Protein AF-A0A2U1MZ77-F1 (afdb_monomer)

Structure (mmCIF, N/CA/C/O backbone):
data_AF-A0A2U1MZ77-F1
#
_entry.id   AF-A0A2U1MZ77-F1
#
loop_
_atom_site.group_PDB
_atom_site.id
_atom_site.type_symbol
_atom_site.label_atom_id
_atom_site.label_alt_id
_atom_site.label_comp_id
_atom_site.label_asym_id
_atom_site.label_entity_id
_atom_site.label_seq_id
_atom_site.pdbx_PDB_ins_code
_atom_site.Cartn_x
_atom_site.Cartn_y
_atom_site.Cartn_z
_atom_site.occupancy
_atom_site.B_iso_or_equiv
_atom_site.auth_seq_id
_atom_site.auth_comp_id
_atom_site.auth_asym_id
_atom_site.auth_atom_id
_atom_site.pdbx_PDB_model_num
ATOM 1 N N . MET A 1 1 ? 51.476 1.409 47.842 1.00 40.84 1 MET A N 1
ATOM 2 C CA . MET A 1 1 ? 50.880 2.339 46.860 1.00 40.84 1 MET A CA 1
ATOM 3 C C . MET A 1 1 ? 51.034 1.718 45.483 1.00 40.84 1 MET A C 1
ATOM 5 O O . MET A 1 1 ? 52.116 1.775 44.919 1.00 40.84 1 MET A O 1
ATOM 9 N N . SER A 1 2 ? 49.999 1.036 44.999 1.00 43.97 2 SER A N 1
ATOM 10 C CA . SER A 1 2 ? 49.983 0.442 43.656 1.00 43.97 2 SER A CA 1
ATOM 11 C C . SER A 1 2 ? 49.419 1.470 42.667 1.00 43.97 2 SER A C 1
ATOM 13 O O . SER A 1 2 ? 48.482 2.179 43.040 1.00 43.97 2 SER A O 1
ATOM 15 N N . PRO A 1 3 ? 49.966 1.601 41.448 1.00 50.56 3 PRO A N 1
ATOM 16 C CA . PRO A 1 3 ? 49.461 2.559 40.469 1.00 50.56 3 PRO A CA 1
ATOM 17 C C . PRO A 1 3 ? 48.090 2.114 39.925 1.00 50.56 3 PRO A C 1
ATOM 19 O O . PRO A 1 3 ? 47.814 0.912 39.875 1.00 50.56 3 PRO A O 1
ATOM 22 N N . PRO A 1 4 ? 47.219 3.052 39.510 1.00 46.22 4 PRO A N 1
ATOM 23 C CA . PRO A 1 4 ? 45.948 2.710 38.888 1.00 46.22 4 PRO A CA 1
ATOM 24 C C . PRO A 1 4 ? 46.194 2.114 37.497 1.00 46.22 4 PRO A C 1
ATOM 26 O O . PRO A 1 4 ? 46.932 2.672 36.686 1.00 46.22 4 PRO A O 1
ATOM 29 N N . LEU A 1 5 ? 45.568 0.966 37.236 1.00 52.41 5 LEU A N 1
ATOM 30 C CA . LEU A 1 5 ? 45.588 0.272 35.954 1.00 52.41 5 LEU A CA 1
ATOM 31 C C . LEU A 1 5 ? 44.773 1.097 34.939 1.00 52.41 5 LEU A C 1
ATOM 33 O O . LEU A 1 5 ? 43.549 0.994 34.869 1.00 52.41 5 LEU A O 1
ATOM 37 N N . SER A 1 6 ? 45.439 1.968 34.185 1.00 58.41 6 SER A N 1
ATOM 38 C CA . SER A 1 6 ? 44.851 2.706 33.068 1.00 58.41 6 SER A CA 1
ATOM 39 C C . SER A 1 6 ? 44.549 1.734 31.926 1.00 58.41 6 SER A C 1
ATOM 41 O O . SER A 1 6 ? 45.417 1.366 31.136 1.00 58.41 6 SER A O 1
ATOM 43 N N . LEU A 1 7 ? 43.293 1.290 31.865 1.00 57.50 7 LEU A N 1
ATOM 44 C CA . LEU A 1 7 ? 42.771 0.489 30.765 1.00 57.50 7 LEU A CA 1
ATOM 45 C C . LEU A 1 7 ? 42.837 1.327 29.468 1.00 57.50 7 LEU A C 1
ATOM 47 O O . LEU A 1 7 ? 42.350 2.460 29.462 1.00 57.50 7 LEU A O 1
ATOM 51 N N . PRO A 1 8 ? 43.433 0.824 28.373 1.00 57.03 8 PRO A N 1
ATOM 52 C CA . PRO A 1 8 ? 43.597 1.601 27.151 1.00 57.03 8 PRO A CA 1
ATOM 53 C C . PRO A 1 8 ? 42.230 1.927 26.540 1.00 57.03 8 PRO A C 1
ATOM 55 O O . PRO A 1 8 ? 41.402 1.037 26.343 1.00 57.03 8 PRO A O 1
ATOM 58 N N . SER A 1 9 ? 42.018 3.198 26.191 1.00 56.44 9 SER A N 1
ATOM 59 C CA . SER A 1 9 ? 40.780 3.771 25.632 1.00 56.44 9 SER A CA 1
ATOM 60 C C . SER A 1 9 ? 40.212 3.013 24.419 1.00 56.44 9 SER A C 1
ATOM 62 O O . SER A 1 9 ? 39.033 3.143 24.101 1.00 56.44 9 SER A O 1
ATOM 64 N N . ALA A 1 10 ? 41.030 2.178 23.772 1.00 54.72 10 ALA A N 1
ATOM 65 C CA . ALA A 1 10 ? 40.622 1.270 22.707 1.00 54.72 10 ALA A CA 1
ATOM 66 C C . ALA A 1 10 ? 39.635 0.179 23.172 1.00 54.72 10 ALA A C 1
ATOM 68 O O . ALA A 1 10 ? 38.740 -0.176 22.417 1.00 54.72 10 ALA A O 1
ATOM 69 N N . GLN A 1 11 ? 39.733 -0.315 24.413 1.00 53.56 11 GLN A N 1
ATOM 70 C CA . GLN A 1 11 ? 38.847 -1.367 24.946 1.00 53.56 11 GLN A CA 1
ATOM 71 C C . GLN A 1 11 ? 37.406 -0.863 25.169 1.00 53.56 11 GLN A C 1
ATOM 73 O O . GLN A 1 11 ? 36.442 -1.603 24.977 1.00 53.56 11 GLN A O 1
ATOM 78 N N . ILE A 1 12 ? 37.248 0.417 25.526 1.00 55.97 12 ILE A N 1
ATOM 79 C CA . ILE A 1 12 ? 35.939 1.051 25.763 1.00 55.97 12 ILE A CA 1
ATOM 80 C C . ILE A 1 12 ? 35.198 1.265 24.434 1.00 55.97 12 ILE A C 1
ATOM 82 O O . ILE A 1 12 ? 33.987 1.054 24.357 1.00 55.97 12 ILE A O 1
ATOM 86 N N . ALA A 1 13 ? 35.924 1.611 23.365 1.00 54.91 13 ALA A N 1
ATOM 87 C CA . ALA A 1 13 ? 35.351 1.742 22.028 1.00 54.91 13 ALA A CA 1
ATOM 88 C C . ALA A 1 13 ? 34.798 0.400 21.516 1.00 54.91 13 ALA A C 1
ATOM 90 O O . ALA A 1 13 ? 33.681 0.354 21.008 1.00 54.91 13 ALA A O 1
ATOM 91 N N . THR A 1 14 ? 35.519 -0.706 21.720 1.00 56.97 14 THR A N 1
ATOM 92 C CA . THR A 1 14 ? 35.099 -2.047 21.272 1.00 56.97 14 THR A CA 1
ATOM 93 C C . THR A 1 14 ? 33.836 -2.548 21.985 1.00 56.97 14 THR A C 1
ATOM 95 O O . THR A 1 14 ? 33.002 -3.213 21.373 1.00 56.97 14 THR A O 1
ATOM 98 N N . LEU A 1 15 ? 33.635 -2.176 23.255 1.00 54.09 15 LEU A N 1
ATOM 99 C CA . LEU A 1 15 ? 32.422 -2.517 24.012 1.00 54.09 15 LEU A CA 1
ATOM 100 C C . LEU A 1 15 ? 31.193 -1.692 23.583 1.00 54.09 15 LEU A C 1
ATOM 102 O O . LEU A 1 15 ? 30.069 -2.191 23.655 1.00 54.09 15 LEU A O 1
ATOM 106 N N . SER A 1 16 ? 31.388 -0.476 23.058 1.00 57.38 16 SER A N 1
ATOM 107 C CA . SER A 1 16 ? 30.304 0.342 22.488 1.00 57.38 16 SER A CA 1
ATOM 108 C C . SER A 1 16 ? 29.712 -0.278 21.211 1.00 57.38 16 SER A C 1
ATOM 110 O O . SER A 1 16 ? 28.491 -0.284 21.041 1.00 57.38 16 SER A O 1
ATOM 112 N N . TRP A 1 17 ? 30.543 -0.903 20.367 1.00 54.75 17 TRP A N 1
ATOM 113 C CA . TRP A 1 17 ? 30.083 -1.644 19.181 1.00 54.75 17 TRP A CA 1
ATOM 114 C C . TRP A 1 17 ? 29.309 -2.925 19.530 1.00 54.75 17 TRP A C 1
ATOM 116 O O . TRP A 1 17 ? 28.379 -3.294 18.813 1.00 54.75 17 TRP A O 1
ATOM 126 N N . LEU A 1 18 ? 29.640 -3.581 20.647 1.00 54.81 18 LEU A N 1
ATOM 127 C CA . LEU A 1 18 ? 28.973 -4.813 21.083 1.00 54.81 18 LEU A CA 1
ATOM 128 C C . LEU A 1 18 ? 27.620 -4.559 21.763 1.00 54.81 18 LEU A C 1
ATOM 130 O O . LEU A 1 18 ? 26.685 -5.326 21.549 1.00 54.81 18 LEU A O 1
ATOM 134 N N . LEU A 1 19 ? 27.481 -3.473 22.530 1.00 57.75 19 LEU A N 1
ATOM 135 C CA . LEU A 1 19 ? 26.214 -3.129 23.190 1.00 57.75 19 LEU A CA 1
ATOM 136 C C . LEU A 1 19 ? 25.249 -2.343 22.281 1.00 57.75 19 LEU A C 1
ATOM 138 O O . LEU A 1 19 ? 24.041 -2.379 22.503 1.00 57.75 19 LEU A O 1
ATOM 142 N N . GLY A 1 20 ? 25.750 -1.677 21.232 1.00 55.00 20 GLY A N 1
ATOM 143 C CA . GLY A 1 20 ? 24.932 -0.927 20.267 1.00 55.00 20 GLY A CA 1
ATOM 144 C C . GLY A 1 20 ? 24.558 -1.675 18.977 1.00 55.00 20 GLY A C 1
ATOM 145 O O . GLY A 1 20 ? 23.696 -1.203 18.238 1.00 55.00 20 GLY A O 1
ATOM 146 N N . GLY A 1 21 ? 25.182 -2.821 18.674 1.00 54.91 21 GLY A N 1
ATOM 147 C CA . GLY A 1 21 ? 25.150 -3.427 17.331 1.00 54.91 21 GLY A CA 1
ATOM 148 C C . GLY A 1 21 ? 23.953 -4.327 16.989 1.00 54.91 21 GLY A C 1
ATOM 149 O O . GLY A 1 21 ? 23.643 -4.502 15.813 1.00 54.91 21 GLY A O 1
ATOM 150 N N . PHE A 1 22 ? 23.237 -4.881 17.972 1.00 53.44 22 PHE A N 1
ATOM 151 C CA . PHE A 1 22 ? 22.186 -5.879 17.692 1.00 53.44 22 PHE A CA 1
ATOM 152 C C . PHE A 1 22 ? 20.772 -5.303 17.519 1.00 53.44 22 PHE A C 1
ATOM 154 O O . PHE A 1 22 ? 19.905 -5.960 16.946 1.00 53.44 22 PHE A O 1
ATOM 161 N N . GLY A 1 23 ? 20.534 -4.056 17.940 1.00 49.94 23 GLY A N 1
ATOM 162 C CA . GLY A 1 23 ? 19.242 -3.382 17.749 1.00 49.94 23 GLY A CA 1
ATOM 163 C C . GLY A 1 23 ? 18.995 -2.896 16.314 1.00 49.94 23 GLY A C 1
ATOM 164 O O . GLY A 1 23 ? 17.848 -2.751 15.897 1.00 49.94 23 GLY A O 1
ATOM 165 N N . TRP A 1 24 ? 20.060 -2.679 15.534 1.00 50.31 24 TRP A N 1
ATOM 166 C CA . TRP A 1 24 ? 19.970 -2.134 14.173 1.00 50.31 24 TRP A CA 1
ATOM 167 C C . TRP A 1 24 ? 19.796 -3.200 13.092 1.00 50.31 24 TRP A C 1
ATOM 169 O O . TRP A 1 24 ? 19.142 -2.930 12.086 1.00 50.31 24 TRP A O 1
ATOM 179 N N . LEU A 1 25 ? 20.288 -4.424 13.314 1.00 47.44 25 LEU A N 1
ATOM 180 C CA . LEU A 1 25 ? 20.072 -5.548 12.395 1.00 47.44 25 LEU A CA 1
ATOM 181 C C . LEU A 1 25 ? 18.582 -5.892 12.258 1.00 47.44 25 LEU A C 1
ATOM 183 O O . LEU A 1 25 ? 18.115 -6.126 11.149 1.00 47.44 25 LEU A O 1
ATOM 187 N N . GLY A 1 26 ? 17.803 -5.813 13.342 1.00 47.03 26 GLY A N 1
ATOM 188 C CA . GLY A 1 26 ? 16.348 -6.005 13.275 1.00 47.03 26 GLY A CA 1
ATOM 189 C C . GLY A 1 26 ? 15.623 -4.938 12.442 1.00 47.03 26 GLY A C 1
ATOM 190 O O . GLY A 1 26 ? 14.628 -5.237 11.783 1.00 47.03 26 GLY A O 1
ATOM 191 N N . SER A 1 27 ? 16.141 -3.706 12.419 1.00 49.75 27 SER A N 1
ATOM 192 C CA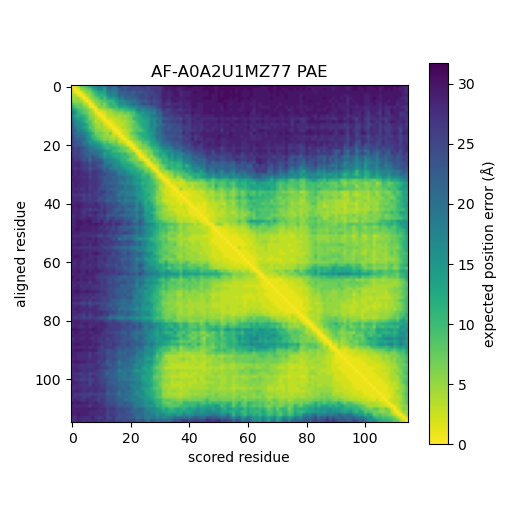 . SER A 1 27 ? 15.585 -2.614 11.609 1.00 49.75 27 SER A CA 1
ATOM 193 C C . SER A 1 27 ? 15.993 -2.732 10.133 1.00 49.75 27 SER A C 1
ATOM 195 O O . SER A 1 27 ? 15.169 -2.529 9.241 1.00 49.75 27 SER A O 1
ATOM 197 N N . PHE A 1 28 ? 17.238 -3.146 9.862 1.00 47.03 28 PHE A N 1
ATOM 198 C CA . PHE A 1 28 ? 17.751 -3.335 8.500 1.00 47.03 28 PHE A CA 1
ATOM 199 C C . PHE A 1 28 ? 17.141 -4.557 7.796 1.00 47.03 28 PHE A C 1
ATOM 201 O O . PHE A 1 28 ? 16.742 -4.449 6.640 1.00 47.03 28 PHE A O 1
ATOM 208 N N . VAL A 1 29 ? 16.983 -5.687 8.498 1.00 49.41 29 VAL A N 1
ATOM 209 C CA . VAL A 1 29 ? 16.350 -6.902 7.944 1.00 49.41 29 VAL A CA 1
ATOM 210 C C . VAL A 1 29 ? 14.877 -6.653 7.597 1.00 49.41 29 VAL A C 1
ATOM 212 O O . VAL A 1 29 ? 14.386 -7.135 6.580 1.00 49.41 29 VAL A O 1
ATOM 215 N N . CYS A 1 30 ? 14.169 -5.847 8.395 1.00 52.00 30 CYS A N 1
ATOM 216 C CA . CYS A 1 30 ? 12.779 -5.494 8.107 1.00 52.00 30 CYS A CA 1
ATOM 217 C C . CYS A 1 30 ? 12.666 -4.603 6.858 1.00 52.00 30 CYS A C 1
ATOM 219 O O . CYS A 1 30 ? 11.792 -4.809 6.019 1.00 52.00 30 CYS A O 1
ATOM 221 N N . MET A 1 31 ? 13.579 -3.640 6.701 1.00 50.72 31 MET A N 1
ATOM 222 C CA . MET A 1 31 ? 13.588 -2.743 5.546 1.00 50.72 31 MET A CA 1
ATOM 223 C C . MET A 1 31 ? 13.988 -3.466 4.246 1.00 50.72 31 MET A C 1
ATOM 225 O O . MET A 1 31 ? 13.453 -3.140 3.184 1.00 50.72 31 MET A O 1
ATOM 229 N N . ASP A 1 32 ? 14.854 -4.481 4.333 1.00 61.62 32 ASP A N 1
ATOM 230 C CA . ASP A 1 32 ? 15.204 -5.350 3.203 1.00 61.62 32 ASP A CA 1
ATOM 231 C C . ASP A 1 32 ? 14.028 -6.250 2.782 1.00 61.62 32 ASP A C 1
ATOM 233 O O . ASP A 1 32 ? 13.720 -6.342 1.595 1.00 61.62 32 ASP A O 1
ATOM 237 N N . LEU A 1 33 ? 13.272 -6.797 3.746 1.00 67.75 33 LEU A N 1
ATOM 238 C CA . LEU A 1 33 ? 12.073 -7.596 3.464 1.00 67.75 33 LEU A CA 1
ATOM 239 C C . LEU A 1 33 ? 11.000 -6.783 2.727 1.00 67.75 33 LEU A C 1
ATOM 241 O O . LEU A 1 33 ? 10.428 -7.258 1.749 1.00 67.75 33 LEU A O 1
ATOM 245 N N . VAL A 1 34 ? 10.744 -5.544 3.165 1.00 71.38 34 VAL A N 1
ATOM 246 C CA . VAL A 1 34 ? 9.810 -4.639 2.472 1.00 71.38 34 VAL A CA 1
ATOM 247 C C . VAL A 1 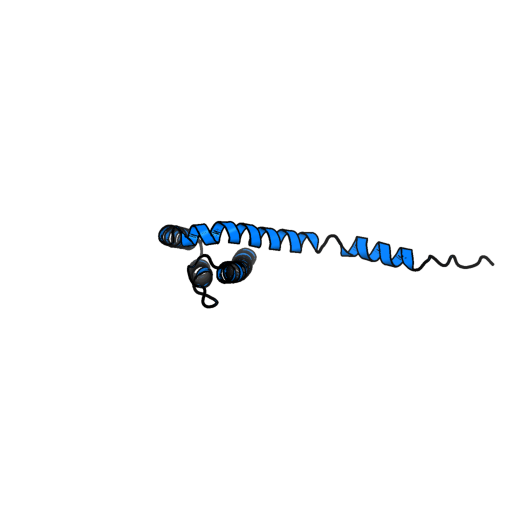34 ? 10.327 -4.298 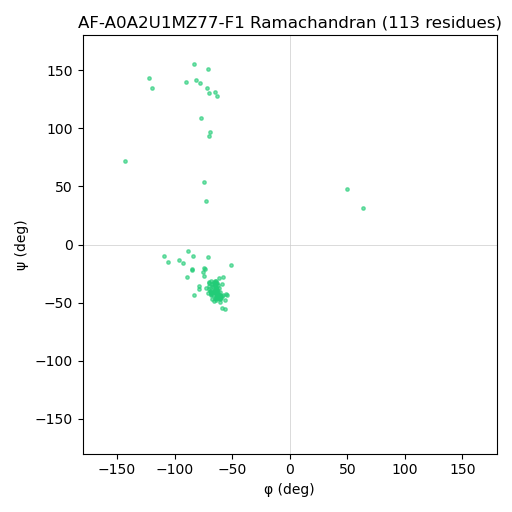1.074 1.00 71.38 34 VAL A C 1
ATOM 249 O O . VAL A 1 34 ? 9.544 -4.234 0.129 1.00 71.38 34 VAL A O 1
ATOM 252 N N . GLY A 1 35 ? 11.643 -4.122 0.926 1.00 72.69 35 GLY A N 1
ATOM 253 C CA . GLY A 1 35 ? 12.295 -3.907 -0.362 1.00 72.69 35 GLY A CA 1
ATOM 254 C C . GLY A 1 35 ? 12.099 -5.072 -1.332 1.00 72.69 35 GLY A C 1
ATOM 255 O O . GLY A 1 35 ? 11.681 -4.837 -2.463 1.00 72.69 35 GLY A O 1
ATOM 256 N N . GLY A 1 36 ? 12.358 -6.304 -0.887 1.00 74.44 36 GLY A N 1
ATOM 257 C CA . GLY A 1 36 ? 12.187 -7.520 -1.685 1.00 74.44 36 GLY A CA 1
ATOM 258 C C . GLY A 1 36 ? 10.722 -7.837 -1.989 1.00 74.44 36 GLY A C 1
ATOM 259 O O . GLY A 1 36 ? 10.381 -8.139 -3.130 1.00 74.44 36 GLY A O 1
ATOM 260 N N . ALA A 1 37 ? 9.829 -7.686 -1.006 1.00 79.69 37 ALA A N 1
ATOM 261 C CA . ALA A 1 37 ? 8.394 -7.881 -1.205 1.00 79.69 37 ALA A CA 1
ATOM 262 C C . ALA A 1 37 ? 7.822 -6.867 -2.202 1.00 79.69 37 ALA A C 1
ATOM 264 O O . ALA A 1 37 ? 7.049 -7.241 -3.076 1.00 79.69 37 ALA A O 1
ATOM 265 N N . ALA A 1 38 ? 8.230 -5.599 -2.116 1.00 79.81 38 ALA A N 1
ATOM 266 C CA . ALA A 1 38 ? 7.829 -4.580 -3.078 1.00 79.81 38 ALA A CA 1
ATOM 267 C C . ALA A 1 38 ? 8.348 -4.867 -4.491 1.00 79.81 38 ALA A C 1
ATOM 269 O O . ALA A 1 38 ? 7.621 -4.633 -5.449 1.00 79.81 38 ALA A O 1
ATOM 270 N N . ASP A 1 39 ? 9.581 -5.364 -4.624 1.00 76.00 39 ASP A N 1
ATOM 271 C CA . ASP A 1 39 ? 10.178 -5.703 -5.923 1.00 76.00 39 ASP A CA 1
ATOM 272 C C . ASP A 1 39 ? 9.449 -6.854 -6.623 1.00 76.00 39 ASP A C 1
ATOM 274 O O . ASP A 1 39 ? 9.359 -6.867 -7.843 1.00 76.00 39 ASP A O 1
ATOM 278 N N . ALA A 1 40 ? 8.881 -7.788 -5.853 1.00 81.12 40 ALA A N 1
ATOM 279 C CA . ALA A 1 40 ? 8.049 -8.867 -6.378 1.00 81.12 40 ALA A CA 1
ATOM 280 C C . ALA A 1 40 ? 6.591 -8.427 -6.609 1.00 81.12 40 ALA A C 1
ATOM 282 O O . ALA A 1 40 ? 5.997 -8.745 -7.637 1.00 81.12 40 ALA A O 1
ATOM 283 N N . LEU A 1 41 ? 6.006 -7.681 -5.666 1.00 79.50 41 LEU A N 1
ATOM 284 C CA . LEU A 1 41 ? 4.606 -7.249 -5.721 1.00 79.50 41 LEU A CA 1
ATOM 285 C C . LEU A 1 41 ? 4.360 -6.196 -6.799 1.00 79.50 41 LEU A C 1
ATOM 287 O O . LEU A 1 41 ? 3.326 -6.241 -7.455 1.00 79.50 41 LEU A O 1
ATOM 291 N N . PHE A 1 42 ? 5.284 -5.257 -6.998 1.00 79.12 42 PHE A N 1
ATOM 292 C CA . PHE A 1 42 ? 5.112 -4.185 -7.973 1.00 79.12 42 PHE A CA 1
ATOM 293 C C . PHE A 1 42 ? 4.896 -4.703 -9.403 1.00 79.12 42 PHE A C 1
ATOM 295 O O . PHE A 1 42 ? 3.858 -4.383 -9.980 1.00 79.12 42 PHE A O 1
ATOM 302 N N . PRO A 1 43 ? 5.778 -5.545 -9.978 1.00 79.19 43 PRO A N 1
ATOM 303 C CA . PRO A 1 43 ? 5.555 -6.097 -11.310 1.00 79.19 43 PRO A CA 1
ATOM 304 C C . PRO A 1 43 ? 4.307 -6.984 -11.379 1.00 79.19 43 PRO A C 1
ATOM 306 O O . PRO A 1 43 ? 3.624 -6.953 -12.394 1.00 79.19 43 PRO A O 1
ATOM 309 N N . LEU A 1 44 ? 3.946 -7.707 -10.310 1.00 80.69 44 LEU A N 1
ATOM 310 C CA . LEU A 1 44 ? 2.692 -8.474 -10.269 1.00 80.69 44 LEU A CA 1
ATOM 311 C C . LEU A 1 44 ? 1.458 -7.564 -10.376 1.00 80.69 44 LEU A C 1
ATOM 313 O O . LEU A 1 44 ? 0.544 -7.860 -11.139 1.00 80.69 44 LEU A O 1
ATOM 317 N N . ILE A 1 45 ? 1.452 -6.432 -9.667 1.00 81.31 45 ILE A N 1
ATOM 318 C CA . ILE A 1 45 ? 0.370 -5.435 -9.723 1.00 81.31 45 ILE A CA 1
ATOM 319 C C . ILE A 1 45 ? 0.315 -4.748 -11.096 1.00 81.31 45 ILE A C 1
ATOM 321 O O . ILE A 1 45 ? -0.772 -4.406 -11.560 1.00 81.31 45 ILE A O 1
ATOM 325 N N . LEU A 1 46 ? 1.468 -4.541 -11.745 1.00 78.19 46 LEU A N 1
ATOM 326 C CA . LEU A 1 46 ? 1.543 -3.998 -13.105 1.00 78.19 46 LEU A CA 1
ATOM 327 C C . LEU A 1 46 ? 1.002 -4.976 -14.150 1.00 78.19 46 LEU A C 1
ATOM 329 O O . LEU A 1 46 ? 0.285 -4.565 -15.058 1.00 78.19 46 LEU A O 1
ATOM 333 N N . CYS A 1 47 ? 1.360 -6.254 -14.031 1.00 80.12 47 CYS A N 1
ATOM 334 C CA . CYS A 1 47 ? 0.897 -7.299 -14.937 1.00 80.12 47 CYS A CA 1
ATOM 335 C C . CYS A 1 47 ? -0.605 -7.553 -14.796 1.00 80.12 47 CYS A C 1
ATOM 337 O O . CYS A 1 47 ? -1.260 -7.833 -15.796 1.00 80.12 47 CYS A O 1
ATOM 339 N N . ASP A 1 48 ? -1.141 -7.448 -13.577 1.00 80.44 48 ASP A N 1
ATOM 340 C CA . ASP A 1 48 ? -2.500 -7.888 -13.277 1.00 80.44 48 ASP A CA 1
ATOM 341 C C . ASP A 1 48 ? -3.193 -6.952 -12.271 1.00 80.44 48 ASP A C 1
ATOM 343 O O . ASP A 1 48 ? -3.409 -7.253 -11.092 1.00 80.44 48 ASP A O 1
ATOM 347 N N . HIS A 1 49 ? -3.541 -5.756 -12.753 1.00 79.50 49 HIS A N 1
ATOM 348 C CA . HIS A 1 49 ? -4.170 -4.730 -11.920 1.00 79.50 49 HIS A CA 1
ATOM 349 C C . HIS A 1 49 ? -5.574 -5.134 -11.433 1.00 79.50 49 HIS A C 1
ATOM 351 O O . HIS A 1 49 ? -5.964 -4.798 -10.313 1.00 79.50 49 HIS A O 1
ATOM 357 N N . ASP A 1 50 ? -6.324 -5.889 -12.244 1.00 81.56 50 ASP A N 1
ATOM 358 C CA . ASP A 1 50 ? -7.660 -6.386 -11.882 1.00 81.56 50 ASP A CA 1
ATOM 359 C C . ASP A 1 50 ? -7.572 -7.383 -10.716 1.00 81.56 50 ASP A C 1
ATOM 361 O O . ASP A 1 50 ? -8.351 -7.322 -9.761 1.00 81.56 50 ASP A O 1
ATOM 365 N N . LEU A 1 51 ? -6.555 -8.252 -10.736 1.00 82.44 51 LEU A N 1
ATOM 366 C CA . LEU A 1 51 ? -6.277 -9.193 -9.656 1.00 82.44 51 LEU A CA 1
ATOM 367 C C . LEU A 1 51 ? -5.889 -8.471 -8.358 1.00 82.44 51 LEU A C 1
ATOM 369 O O . LEU A 1 51 ? -6.375 -8.847 -7.289 1.00 82.44 51 LEU A O 1
ATOM 373 N N . TYR A 1 52 ? -5.090 -7.401 -8.441 1.00 83.94 52 TYR A N 1
ATOM 374 C CA . TYR A 1 52 ? -4.795 -6.548 -7.284 1.00 83.94 52 TYR A CA 1
ATOM 375 C C . TYR A 1 52 ? -6.064 -5.913 -6.693 1.00 83.94 52 TYR A C 1
ATOM 377 O O . TYR A 1 52 ? -6.263 -5.973 -5.480 1.00 83.94 52 TYR A O 1
ATOM 385 N N . GLN A 1 53 ? -6.949 -5.359 -7.530 1.00 83.75 53 GLN A N 1
ATOM 386 C CA . GLN A 1 53 ? -8.220 -4.774 -7.081 1.00 83.75 53 GLN A CA 1
ATOM 387 C C . GLN A 1 53 ? -9.114 -5.804 -6.379 1.00 83.75 53 GLN A C 1
ATOM 389 O O . GLN A 1 53 ? -9.642 -5.535 -5.299 1.00 83.75 53 GLN A O 1
ATOM 394 N N . ARG A 1 54 ? -9.242 -7.013 -6.942 1.00 86.25 54 ARG A N 1
ATOM 395 C CA . ARG A 1 54 ? -10.020 -8.104 -6.327 1.00 86.25 54 ARG A CA 1
ATOM 396 C C . ARG A 1 54 ? -9.444 -8.536 -4.983 1.00 86.25 54 ARG A C 1
ATOM 398 O O . ARG A 1 54 ? -10.197 -8.654 -4.020 1.00 86.25 54 ARG A O 1
ATOM 405 N N . LEU A 1 55 ? -8.125 -8.725 -4.905 1.00 84.75 55 LEU A N 1
ATOM 406 C CA . LEU A 1 55 ? -7.436 -9.049 -3.651 1.00 84.75 55 LEU A CA 1
ATOM 407 C C . LEU A 1 55 ? -7.623 -7.950 -2.607 1.00 84.75 55 LEU A C 1
ATOM 409 O O . LEU A 1 55 ? -7.897 -8.254 -1.448 1.00 84.75 55 LEU A O 1
ATOM 413 N N . GLY A 1 56 ? -7.501 -6.686 -3.016 1.00 85.50 56 GLY A N 1
ATOM 414 C CA . GLY A 1 56 ? -7.727 -5.539 -2.147 1.00 85.50 56 GLY A CA 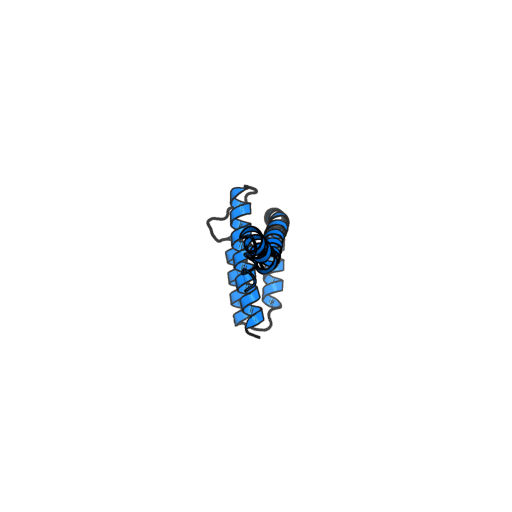1
ATOM 415 C C . GLY A 1 56 ? -9.145 -5.521 -1.578 1.00 85.50 56 GLY A C 1
ATOM 416 O O . GLY A 1 56 ? -9.314 -5.381 -0.367 1.00 85.50 56 GLY A O 1
ATOM 417 N N . ASN A 1 57 ? -10.150 -5.748 -2.426 1.00 86.38 57 ASN A N 1
ATOM 418 C CA . ASN A 1 57 ? -11.547 -5.825 -2.002 1.00 86.38 57 ASN A CA 1
ATOM 419 C C . ASN A 1 57 ? -11.800 -6.996 -1.043 1.00 86.38 57 ASN A C 1
ATOM 421 O O . ASN A 1 57 ? -12.384 -6.783 0.016 1.00 86.38 57 ASN A O 1
ATOM 425 N N . GLU A 1 58 ? -11.285 -8.194 -1.332 1.00 87.94 58 GLU A N 1
ATOM 426 C CA . GLU A 1 58 ? -11.365 -9.339 -0.409 1.00 87.94 58 GLU A CA 1
ATOM 427 C C . GLU A 1 58 ? -10.719 -9.031 0.955 1.00 87.94 58 GLU A C 1
ATOM 429 O O . GLU A 1 58 ? -11.274 -9.347 2.010 1.00 87.94 58 GLU A O 1
ATOM 434 N N . LEU A 1 59 ? -9.545 -8.388 0.956 1.00 83.31 59 LEU A N 1
ATOM 435 C CA . LEU A 1 59 ? -8.836 -7.987 2.176 1.00 83.31 59 LEU A CA 1
ATOM 436 C C . LEU A 1 59 ? -9.632 -6.980 3.005 1.00 83.31 59 LEU A C 1
ATOM 438 O O . LEU A 1 59 ? -9.630 -7.073 4.236 1.00 83.31 59 LEU A O 1
ATOM 442 N N . VAL A 1 60 ? -10.304 -6.034 2.345 1.00 86.31 60 VAL A N 1
ATOM 443 C CA . VAL A 1 60 ? -11.200 -5.067 2.986 1.00 86.31 60 VAL A CA 1
ATOM 444 C C . VAL A 1 60 ? -12.428 -5.781 3.541 1.00 86.31 60 VAL A C 1
ATOM 446 O O . VAL A 1 60 ? -12.773 -5.579 4.702 1.00 86.31 60 VAL A O 1
ATOM 449 N N . GLU A 1 61 ? -13.073 -6.659 2.777 1.00 87.69 61 GLU A N 1
ATOM 450 C CA . GLU A 1 61 ? -14.278 -7.362 3.224 1.00 87.69 61 GLU A CA 1
ATOM 451 C C . GLU A 1 61 ? -14.038 -8.258 4.440 1.00 87.69 61 GLU A C 1
ATOM 453 O O . GLU A 1 61 ? -14.901 -8.310 5.324 1.00 87.69 61 GLU A O 1
ATOM 458 N N . ARG A 1 62 ? -12.848 -8.866 4.528 1.00 83.12 62 ARG A N 1
ATOM 459 C CA . ARG A 1 62 ? -12.407 -9.692 5.662 1.00 83.12 62 ARG A CA 1
ATOM 460 C C . ARG A 1 62 ? -12.113 -8.913 6.945 1.00 83.12 62 ARG A C 1
ATOM 462 O O . ARG A 1 62 ? -11.947 -9.544 7.988 1.00 83.12 62 ARG A O 1
ATOM 469 N N . GLN A 1 63 ? -12.045 -7.577 6.921 1.00 82.06 63 GLN A N 1
ATOM 470 C CA . GLN A 1 63 ? -11.826 -6.823 8.159 1.00 82.06 63 GLN A CA 1
ATOM 471 C C . GLN A 1 63 ? -13.086 -6.844 9.045 1.00 82.06 63 GLN A C 1
ATOM 473 O O . GLN A 1 63 ? -14.184 -6.568 8.557 1.00 82.06 63 GLN A O 1
ATOM 478 N N . PRO A 1 64 ? -12.952 -7.090 10.360 1.00 77.81 64 PRO A N 1
ATOM 479 C CA . PRO A 1 64 ? -14.095 -7.253 11.263 1.00 77.81 64 PRO A CA 1
ATOM 480 C C . PRO A 1 64 ? -14.808 -5.935 11.618 1.00 77.81 64 PRO A C 1
ATOM 482 O O . PRO A 1 64 ? -15.957 -5.955 12.046 1.00 77.81 64 PRO A O 1
ATOM 485 N N . ASN A 1 65 ? -14.148 -4.784 11.454 1.00 81.81 65 ASN A N 1
ATOM 486 C CA . ASN A 1 65 ? -14.656 -3.472 11.865 1.00 81.81 65 ASN A CA 1
ATOM 487 C C . ASN A 1 65 ? -14.785 -2.534 10.655 1.00 81.81 65 ASN A C 1
ATOM 489 O O . ASN A 1 65 ? -13.847 -2.422 9.865 1.00 81.81 65 ASN A O 1
ATOM 493 N N . SER A 1 66 ? -15.906 -1.815 10.531 1.00 83.12 66 SER A N 1
ATOM 494 C CA . SER A 1 66 ? -16.146 -0.848 9.447 1.00 83.12 66 SER A CA 1
ATOM 495 C C . SER A 1 66 ? -15.097 0.268 9.396 1.00 83.12 66 SER A C 1
ATOM 497 O O . SER A 1 66 ? -14.698 0.685 8.311 1.00 83.12 66 SER A O 1
ATOM 499 N N . VAL A 1 67 ? -14.566 0.696 10.546 1.00 83.12 67 VAL A N 1
ATOM 500 C CA . VAL A 1 67 ? -13.482 1.691 10.609 1.00 83.12 67 VAL A CA 1
ATOM 501 C C . VAL A 1 67 ? -12.192 1.130 10.004 1.00 83.12 67 VAL A C 1
ATOM 503 O O . VAL A 1 67 ? -11.498 1.824 9.261 1.00 83.12 67 VAL A O 1
ATOM 506 N N . LEU A 1 68 ? -11.887 -0.141 10.284 1.00 81.06 68 LEU A N 1
ATOM 507 C CA . LEU A 1 68 ? -10.730 -0.831 9.712 1.00 81.06 68 LEU A CA 1
ATOM 508 C C . LEU A 1 68 ? -10.920 -1.104 8.218 1.00 81.06 68 LEU A C 1
ATOM 510 O O . LEU A 1 68 ? -9.957 -0.962 7.472 1.00 81.06 68 LEU A O 1
ATOM 514 N N . LYS A 1 69 ? -12.148 -1.408 7.767 1.00 86.50 69 LYS A N 1
ATOM 515 C CA . LYS A 1 69 ? -12.483 -1.533 6.337 1.00 86.50 69 LYS A CA 1
ATOM 516 C C . LYS A 1 69 ? -12.130 -0.265 5.574 1.00 86.50 69 LYS A C 1
ATOM 518 O O . LYS A 1 69 ? -11.346 -0.324 4.631 1.00 86.50 69 LYS A O 1
ATOM 523 N N . THR A 1 70 ? -12.649 0.881 6.018 1.00 85.44 70 THR A N 1
ATOM 524 C CA . THR A 1 70 ? -12.395 2.169 5.359 1.00 85.44 70 THR A CA 1
ATOM 525 C C . THR A 1 70 ? -10.910 2.502 5.362 1.00 85.44 70 THR A C 1
ATOM 527 O O . THR A 1 70 ? -10.364 2.874 4.328 1.00 85.44 70 THR A O 1
ATOM 530 N N . ARG A 1 71 ? -10.222 2.307 6.495 1.00 83.62 71 ARG A N 1
ATOM 531 C CA . ARG A 1 71 ? -8.779 2.563 6.576 1.00 83.62 71 ARG A CA 1
ATOM 532 C C . ARG A 1 71 ? -7.959 1.638 5.678 1.00 83.62 71 ARG A C 1
ATOM 534 O O . ARG A 1 71 ? -7.043 2.122 5.023 1.00 83.62 71 ARG A O 1
ATOM 541 N N . MET A 1 72 ? -8.291 0.348 5.615 1.00 83.81 72 MET A N 1
ATOM 542 C CA . MET A 1 72 ? -7.624 -0.615 4.735 1.00 83.81 72 MET A CA 1
ATOM 543 C C . MET A 1 72 ? -7.838 -0.252 3.262 1.00 83.81 72 MET A C 1
ATOM 545 O O . MET A 1 72 ? -6.876 -0.219 2.499 1.00 83.81 72 MET A O 1
ATOM 549 N N . ALA A 1 73 ? -9.069 0.100 2.879 1.00 86.38 73 ALA A N 1
ATOM 550 C CA . ALA A 1 73 ? -9.389 0.535 1.523 1.00 86.38 73 ALA A CA 1
ATOM 551 C C . ALA A 1 73 ? -8.613 1.805 1.140 1.00 86.38 73 ALA A C 1
ATOM 553 O O . ALA A 1 73 ? -7.992 1.856 0.080 1.00 86.38 73 ALA A O 1
ATOM 554 N N . SER A 1 74 ? -8.572 2.806 2.028 1.00 86.69 74 SER A N 1
ATOM 555 C CA . SER A 1 74 ? -7.779 4.020 1.806 1.00 86.69 74 SER A CA 1
ATOM 556 C C . SER A 1 74 ? -6.282 3.724 1.708 1.00 86.69 74 SER A C 1
ATOM 558 O O . SER A 1 74 ? -5.612 4.287 0.848 1.00 86.69 74 SER A O 1
ATOM 560 N N . ALA A 1 75 ? -5.749 2.829 2.543 1.00 84.94 75 ALA A N 1
ATOM 561 C CA . ALA A 1 75 ? -4.332 2.479 2.530 1.00 84.94 75 ALA A CA 1
ATOM 562 C C . ALA A 1 75 ? -3.935 1.720 1.247 1.00 84.94 75 ALA A C 1
ATOM 564 O O . ALA A 1 75 ? -2.907 2.034 0.648 1.00 84.94 75 ALA A O 1
ATOM 565 N N . LEU A 1 76 ? -4.768 0.778 0.786 1.00 84.50 76 LEU A N 1
ATOM 566 C CA . LEU A 1 76 ? -4.584 0.058 -0.482 1.00 84.50 76 LEU A CA 1
ATOM 567 C C . LEU A 1 76 ? -4.692 0.984 -1.696 1.00 84.50 76 LEU A C 1
ATOM 569 O O . LEU A 1 76 ? -3.904 0.865 -2.632 1.00 84.50 76 LEU A O 1
ATOM 573 N N . HIS A 1 77 ? -5.638 1.924 -1.676 1.00 85.25 77 HIS A N 1
ATOM 574 C CA . HIS A 1 77 ? -5.767 2.918 -2.735 1.00 85.25 77 HIS A CA 1
ATOM 575 C C . HIS A 1 77 ? -4.523 3.815 -2.788 1.00 85.25 77 HIS A C 1
ATOM 577 O O . HIS A 1 77 ? -3.917 3.981 -3.849 1.00 85.25 77 HIS A O 1
ATOM 583 N N . SER A 1 78 ? -4.075 4.318 -1.634 1.00 83.94 78 SER A N 1
ATOM 584 C CA . SER A 1 78 ? -2.858 5.125 -1.522 1.00 83.94 78 SER A CA 1
ATOM 585 C C . SER A 1 78 ? -1.598 4.368 -1.951 1.00 83.94 78 SER A C 1
ATOM 587 O O . SER A 1 78 ? -0.673 4.998 -2.458 1.00 83.94 78 SER A O 1
ATOM 589 N N . LEU A 1 79 ? -1.553 3.038 -1.818 1.00 82.25 79 LEU A N 1
ATOM 590 C CA . LEU A 1 79 ? -0.412 2.217 -2.236 1.00 82.25 79 LEU A CA 1
ATOM 591 C C . LEU A 1 79 ? -0.044 2.435 -3.716 1.00 82.25 79 LEU A C 1
ATOM 593 O O . LEU A 1 79 ? 1.136 2.562 -4.049 1.00 82.25 79 LEU A O 1
ATOM 597 N N . THR A 1 80 ? -1.058 2.503 -4.585 1.00 77.75 80 THR A N 1
ATOM 598 C CA . THR A 1 80 ? -0.900 2.579 -6.047 1.00 77.75 80 THR A CA 1
ATOM 599 C C . THR A 1 80 ? -1.184 3.958 -6.634 1.00 77.75 80 THR A C 1
ATOM 601 O O . THR A 1 80 ? -0.811 4.194 -7.776 1.00 77.75 80 THR A O 1
ATOM 604 N N . THR A 1 81 ? -1.829 4.865 -5.892 1.00 75.69 81 THR A N 1
ATOM 605 C CA . THR A 1 81 ? -2.193 6.212 -6.385 1.00 75.69 81 THR A CA 1
ATOM 606 C C . THR A 1 81 ? -1.389 7.359 -5.761 1.00 75.69 81 THR A C 1
ATOM 608 O O . THR A 1 81 ? -1.461 8.483 -6.251 1.00 75.69 81 THR A O 1
ATOM 611 N N . SER A 1 82 ? -0.596 7.107 -4.711 1.00 75.75 82 SER A N 1
ATOM 612 C CA . SER A 1 82 ? 0.208 8.155 -4.054 1.00 75.75 82 SER A CA 1
ATOM 613 C C . SER A 1 82 ? 1.542 8.419 -4.755 1.00 75.75 82 SER A C 1
ATOM 615 O O . SER A 1 82 ? 2.114 7.516 -5.362 1.00 75.75 82 SER A O 1
ATOM 617 N N . ASP A 1 83 ? 2.088 9.629 -4.575 1.00 71.31 83 ASP A N 1
ATOM 618 C CA . ASP A 1 83 ? 3.412 10.064 -5.071 1.00 71.31 83 ASP A CA 1
ATOM 619 C C . ASP A 1 83 ? 3.541 10.079 -6.618 1.00 71.31 83 ASP A C 1
ATOM 621 O O . ASP A 1 83 ? 4.634 9.865 -7.162 1.00 71.31 83 ASP A O 1
ATOM 625 N N . ASP A 1 84 ? 2.439 10.342 -7.339 1.00 68.62 84 ASP A N 1
ATOM 626 C CA . ASP A 1 84 ? 2.379 10.334 -8.814 1.00 68.62 84 ASP A CA 1
ATOM 627 C C . ASP A 1 84 ? 2.980 9.045 -9.378 1.00 68.62 84 ASP A C 1
ATOM 629 O O . ASP A 1 84 ? 3.895 9.038 -10.215 1.00 68.62 84 ASP A O 1
ATOM 633 N N . LEU A 1 85 ? 2.558 7.929 -8.789 1.00 71.56 85 LEU A N 1
ATOM 634 C CA . LEU A 1 85 ? 3.059 6.627 -9.152 1.00 71.56 85 LEU A CA 1
ATOM 635 C C . LEU A 1 85 ? 2.392 6.199 -10.455 1.00 71.56 85 LEU A C 1
ATOM 637 O O . LEU A 1 85 ? 1.202 5.905 -10.504 1.00 71.56 85 LEU A O 1
ATOM 641 N N . SER A 1 86 ? 3.180 6.186 -11.525 1.00 69.19 86 SER A N 1
ATOM 642 C CA . SER A 1 86 ? 2.747 5.605 -12.786 1.00 69.19 86 SER A CA 1
ATOM 643 C C . SER A 1 86 ? 2.846 4.086 -12.693 1.00 69.19 86 SER A C 1
ATOM 645 O O . SER A 1 86 ? 3.833 3.551 -12.174 1.00 69.19 86 SER A O 1
ATOM 647 N N . LEU A 1 87 ? 1.848 3.384 -13.232 1.00 68.56 87 LEU A N 1
ATOM 648 C CA . LEU A 1 87 ? 1.869 1.933 -13.420 1.00 68.56 87 LEU A CA 1
ATOM 649 C C . LEU A 1 87 ? 2.801 1.558 -14.592 1.00 68.56 87 LEU A C 1
ATOM 651 O O . LEU A 1 87 ? 2.411 0.893 -15.545 1.00 68.56 87 LEU A O 1
ATOM 655 N N . SER A 1 88 ? 4.045 2.023 -14.524 1.00 69.94 88 SER A N 1
ATOM 656 C CA . SER A 1 88 ? 5.128 1.736 -15.461 1.00 69.94 88 SER A CA 1
ATOM 657 C C . SER A 1 88 ? 6.294 1.116 -14.698 1.00 69.94 88 SER A C 1
ATOM 659 O O . SER A 1 88 ? 6.585 1.522 -13.567 1.00 69.94 88 SER A O 1
ATOM 661 N N . ALA A 1 89 ? 6.985 0.161 -15.324 1.00 68.81 89 ALA A N 1
ATOM 662 C CA . ALA A 1 89 ? 8.098 -0.608 -14.761 1.00 68.81 89 ALA A CA 1
ATOM 663 C C . ALA A 1 89 ? 9.411 0.201 -14.622 1.00 68.81 89 ALA A C 1
ATOM 665 O O . ALA A 1 89 ? 10.510 -0.311 -14.833 1.00 68.81 89 ALA A O 1
ATOM 666 N N . ASP A 1 90 ? 9.318 1.478 -14.255 1.00 79.56 90 ASP A N 1
ATOM 667 C CA . ASP A 1 90 ? 10.473 2.341 -14.044 1.00 79.56 90 ASP A CA 1
ATOM 668 C C . ASP A 1 90 ? 11.077 2.130 -12.656 1.00 79.56 90 ASP A C 1
ATOM 670 O O . ASP A 1 90 ? 10.376 2.058 -11.641 1.00 79.56 90 ASP A O 1
ATOM 674 N N . ARG A 1 91 ? 12.413 2.159 -12.573 1.00 77.25 91 ARG A N 1
ATOM 675 C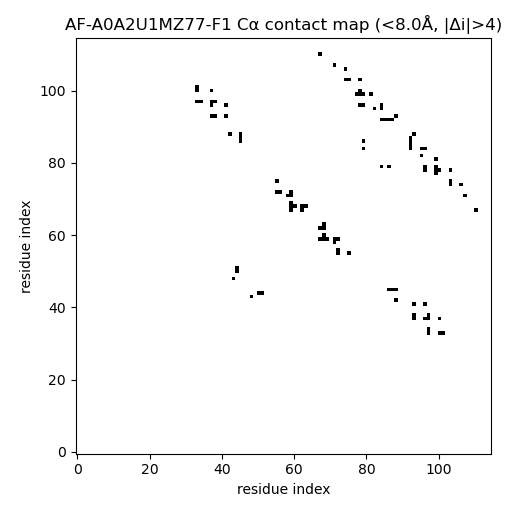 CA . ARG A 1 91 ? 13.135 2.069 -11.287 1.00 77.25 91 ARG A CA 1
ATOM 676 C C . ARG A 1 91 ? 12.734 3.176 -10.306 1.00 77.25 91 ARG A C 1
ATOM 678 O O . ARG A 1 91 ? 12.775 2.971 -9.095 1.00 77.25 91 ARG A O 1
ATOM 685 N N . SER A 1 92 ? 12.314 4.331 -10.827 1.00 81.50 92 SER A N 1
ATOM 686 C CA . SER A 1 92 ? 11.754 5.429 -10.034 1.00 81.50 92 SER A CA 1
ATOM 687 C C . SER A 1 92 ? 10.414 5.044 -9.394 1.00 81.50 92 SER A C 1
ATOM 689 O O . SER A 1 92 ? 10.262 5.175 -8.178 1.00 81.50 92 SER A O 1
ATOM 691 N N . ASN A 1 93 ? 9.481 4.484 -10.172 1.00 81.38 93 ASN A N 1
ATOM 692 C CA . ASN A 1 93 ? 8.168 4.053 -9.680 1.00 81.38 93 ASN A CA 1
ATOM 693 C C . ASN A 1 93 ? 8.301 2.904 -8.682 1.00 81.38 93 ASN A C 1
ATOM 695 O O . ASN A 1 93 ? 7.652 2.932 -7.643 1.00 81.38 93 ASN A O 1
ATOM 699 N N . MET A 1 94 ? 9.228 1.970 -8.911 1.00 80.62 94 MET A N 1
ATOM 700 C CA . MET A 1 94 ? 9.509 0.892 -7.959 1.00 80.62 94 MET A CA 1
ATOM 701 C C . MET A 1 94 ? 10.044 1.423 -6.618 1.00 80.62 94 MET A C 1
ATOM 703 O O . MET A 1 94 ? 9.666 0.947 -5.546 1.00 80.62 94 MET A O 1
ATOM 707 N N . ARG A 1 95 ? 10.893 2.460 -6.645 1.00 81.25 95 ARG A N 1
ATOM 708 C CA . ARG A 1 95 ? 11.393 3.109 -5.422 1.00 81.25 95 ARG A CA 1
ATOM 709 C C . ARG A 1 95 ? 10.287 3.864 -4.679 1.00 81.25 95 ARG A C 1
ATOM 711 O O . ARG A 1 95 ? 10.248 3.813 -3.449 1.00 81.25 95 ARG A O 1
ATOM 718 N N . LYS A 1 96 ? 9.386 4.531 -5.407 1.00 84.38 96 LYS A N 1
ATOM 719 C CA . LYS A 1 96 ? 8.188 5.167 -4.836 1.00 84.38 96 LYS A CA 1
ATOM 720 C C . LYS A 1 96 ? 7.244 4.121 -4.2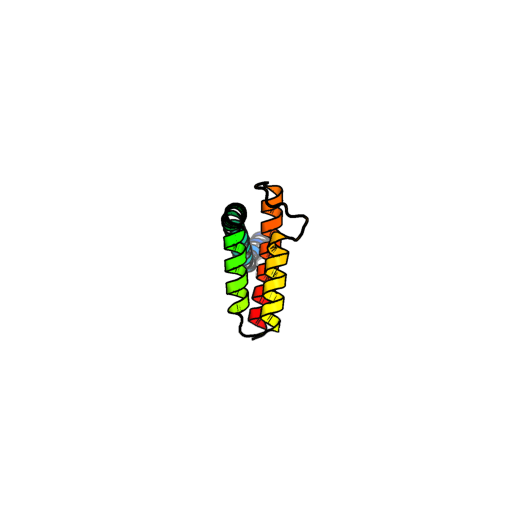35 1.00 84.38 96 LYS A C 1
ATOM 722 O O . LYS A 1 96 ? 6.858 4.253 -3.079 1.00 84.38 96 LYS A O 1
ATOM 727 N N . PHE A 1 97 ? 6.984 3.027 -4.951 1.00 84.25 97 PHE A N 1
ATOM 728 C CA . PHE A 1 97 ? 6.141 1.926 -4.484 1.00 84.25 97 PHE A CA 1
ATOM 729 C C . PHE A 1 97 ? 6.676 1.314 -3.189 1.00 84.25 97 PHE A C 1
ATOM 731 O O . PHE A 1 97 ? 5.926 1.139 -2.238 1.00 84.25 97 PHE A O 1
ATOM 738 N N . ARG A 1 98 ? 7.993 1.076 -3.098 1.00 82.44 98 ARG A N 1
ATOM 739 C CA . ARG A 1 98 ? 8.655 0.619 -1.860 1.00 82.44 98 ARG A CA 1
ATOM 740 C C . ARG A 1 98 ? 8.369 1.540 -0.671 1.00 82.44 98 ARG A C 1
ATOM 742 O O . ARG A 1 98 ? 8.091 1.065 0.428 1.00 82.44 98 ARG A O 1
ATOM 749 N N . LYS A 1 99 ? 8.422 2.857 -0.882 1.00 84.31 99 LYS A N 1
ATOM 750 C CA . LYS A 1 99 ? 8.116 3.855 0.153 1.00 84.31 99 LYS A CA 1
ATOM 751 C C . LYS A 1 99 ? 6.635 3.808 0.549 1.00 84.31 99 LYS A C 1
ATOM 753 O O . LYS A 1 99 ? 6.337 3.812 1.744 1.00 84.31 99 LYS A O 1
ATOM 758 N N . ASN A 1 100 ? 5.737 3.695 -0.429 1.00 85.38 100 ASN A N 1
ATOM 759 C CA . ASN A 1 100 ? 4.295 3.578 -0.207 1.00 85.38 100 ASN A CA 1
ATOM 760 C C . ASN A 1 100 ? 3.947 2.282 0.542 1.00 85.38 100 ASN A C 1
ATOM 762 O O . ASN A 1 100 ? 3.181 2.323 1.500 1.00 85.38 100 ASN A O 1
ATOM 766 N N . LEU A 1 101 ? 4.572 1.155 0.185 1.00 83.56 101 LEU A N 1
ATOM 767 C CA . LEU A 1 101 ? 4.403 -0.131 0.864 1.00 83.56 101 LEU A CA 1
ATOM 768 C C . LEU A 1 101 ? 4.895 -0.076 2.310 1.00 83.56 101 LEU A C 1
ATOM 770 O O . LEU A 1 101 ? 4.221 -0.569 3.209 1.00 83.56 101 LEU A O 1
ATOM 774 N N . ASN A 1 102 ? 6.032 0.574 2.563 1.00 83.81 102 ASN A N 1
ATOM 775 C CA . ASN A 1 102 ? 6.509 0.762 3.930 1.00 83.81 102 ASN A CA 1
ATOM 776 C C . ASN A 1 102 ? 5.517 1.597 4.762 1.00 83.81 102 ASN A C 1
ATOM 778 O O . ASN A 1 102 ? 5.201 1.245 5.897 1.00 83.81 102 ASN A O 1
ATOM 782 N N . ARG A 1 103 ? 4.967 2.674 4.183 1.00 82.69 103 ARG A N 1
ATOM 783 C CA . ARG A 1 103 ? 3.926 3.493 4.825 1.00 82.69 103 ARG A CA 1
ATOM 784 C C . ARG A 1 103 ? 2.670 2.668 5.122 1.00 82.69 103 ARG A C 1
ATOM 786 O O . ARG A 1 103 ? 2.187 2.696 6.250 1.00 82.69 103 ARG A O 1
ATOM 793 N N . PHE A 1 104 ? 2.210 1.888 4.145 1.00 84.81 104 PHE A N 1
ATOM 794 C CA . PHE A 1 104 ? 1.078 0.974 4.280 1.00 84.81 104 PHE A CA 1
ATOM 795 C C . PHE A 1 104 ? 1.285 -0.020 5.428 1.00 84.81 104 PHE A C 1
ATOM 797 O O . PHE A 1 104 ? 0.411 -0.172 6.275 1.00 84.81 104 PHE A O 1
ATOM 804 N N . LEU A 1 105 ? 2.458 -0.654 5.517 1.00 79.88 105 LEU A N 1
ATOM 805 C CA . LEU A 1 105 ? 2.760 -1.610 6.584 1.00 79.88 105 LEU A CA 1
ATOM 806 C C . LEU A 1 105 ? 2.805 -0.955 7.968 1.00 79.88 105 LEU A C 1
ATOM 808 O O . LEU A 1 105 ? 2.384 -1.574 8.944 1.00 79.88 105 LEU A O 1
ATOM 812 N N . ILE A 1 106 ? 3.281 0.289 8.067 1.00 80.94 106 ILE A N 1
ATOM 813 C CA . ILE A 1 106 ? 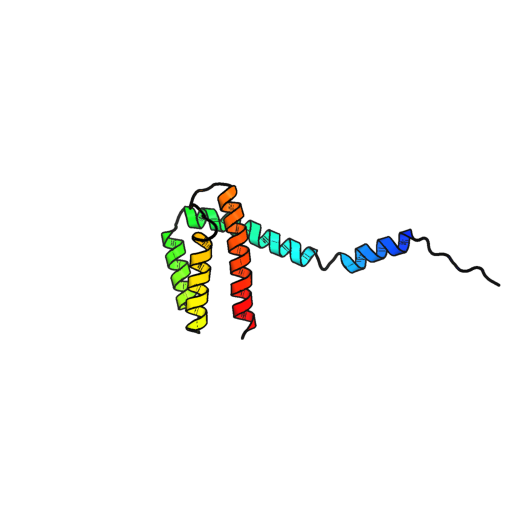3.244 1.058 9.318 1.00 80.94 106 ILE A CA 1
ATOM 814 C C . ILE A 1 106 ? 1.794 1.335 9.732 1.00 80.94 106 ILE A C 1
ATOM 816 O O . ILE A 1 106 ? 1.448 1.092 10.891 1.00 80.94 106 ILE A O 1
ATOM 820 N N . ASP A 1 107 ? 0.946 1.776 8.800 1.00 77.50 107 ASP A N 1
ATOM 821 C CA . ASP A 1 107 ? -0.468 2.059 9.067 1.00 77.50 107 ASP A CA 1
ATOM 822 C C . ASP A 1 107 ? -1.232 0.781 9.456 1.00 77.50 107 ASP A C 1
ATOM 824 O O . ASP A 1 107 ? -1.909 0.754 10.486 1.00 77.50 107 ASP A O 1
ATOM 828 N N . VAL A 1 108 ? -1.038 -0.318 8.716 1.00 76.62 108 VAL A N 1
ATOM 829 C CA . VAL A 1 108 ? -1.668 -1.620 9.001 1.00 76.62 108 VAL A CA 1
ATOM 830 C C . VAL A 1 108 ? -1.195 -2.214 10.325 1.00 76.62 108 VAL A C 1
ATOM 832 O O . VAL A 1 108 ? -2.005 -2.702 11.114 1.00 76.62 108 VAL A O 1
ATOM 835 N N . ARG A 1 109 ? 0.101 -2.117 10.639 1.00 71.50 109 ARG A N 1
ATOM 836 C CA . ARG A 1 109 ? 0.621 -2.517 11.956 1.00 71.50 109 ARG A CA 1
ATOM 837 C C . ARG A 1 109 ? 0.059 -1.639 13.0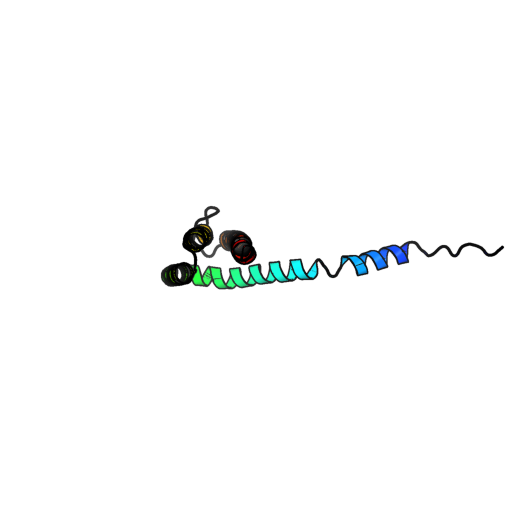74 1.00 71.50 109 ARG A C 1
ATOM 839 O O . ARG A 1 109 ? -0.137 -2.125 14.187 1.00 71.50 109 ARG A O 1
ATOM 846 N N . GLY A 1 110 ? -0.200 -0.364 12.790 1.00 68.56 110 GLY A N 1
ATOM 847 C CA . GLY A 1 110 ? -0.914 0.539 13.687 1.00 68.56 110 GLY A CA 1
ATOM 848 C C . GLY A 1 110 ? -2.332 0.052 13.980 1.00 68.56 110 GLY A C 1
ATOM 849 O O . GLY A 1 110 ? -2.741 0.072 15.135 1.00 68.56 110 GLY A O 1
ATOM 850 N N . PHE A 1 111 ? -3.047 -0.463 12.975 1.00 67.94 111 PHE A N 1
ATOM 851 C CA . PHE A 1 111 ? -4.397 -1.015 13.147 1.00 67.94 111 PHE A CA 1
ATOM 852 C C . PHE A 1 111 ? -4.424 -2.245 14.059 1.00 67.94 111 PHE A C 1
ATOM 854 O O . PHE A 1 111 ? -5.310 -2.359 14.900 1.00 67.94 111 PHE A O 1
ATOM 861 N N . LEU A 1 112 ? -3.434 -3.130 13.929 1.00 61.16 112 LEU A N 1
ATOM 862 C CA . LEU A 1 112 ? -3.340 -4.358 14.728 1.00 61.16 112 LEU A CA 1
ATOM 863 C C . LEU A 1 112 ? -2.914 -4.118 16.183 1.00 61.16 112 LEU A C 1
ATOM 865 O O . LEU A 1 112 ? -3.154 -4.971 17.026 1.00 61.16 112 LEU A O 1
ATOM 869 N N . ARG A 1 113 ? -2.281 -2.980 16.492 1.00 56.41 113 ARG A N 1
ATOM 870 C CA . ARG A 1 113 ? -1.865 -2.628 17.864 1.00 56.41 113 ARG A CA 1
ATOM 871 C C . ARG A 1 113 ? -2.962 -1.982 18.711 1.00 56.41 113 ARG A C 1
ATOM 873 O O . ARG A 1 113 ? -2.735 -1.765 19.894 1.00 56.41 113 ARG A O 1
ATOM 880 N N . ILE A 1 114 ? -4.091 -1.614 18.107 1.00 46.78 114 ILE A N 1
ATOM 881 C CA . ILE A 1 114 ? -5.218 -0.971 18.806 1.00 46.78 114 ILE A CA 1
ATOM 882 C C . ILE A 1 114 ? -6.188 -2.027 19.383 1.00 46.78 114 ILE A C 1
ATOM 884 O O . ILE A 1 114 ? -7.126 -1.665 20.089 1.00 46.78 114 ILE A O 1
ATOM 888 N N . ILE A 1 115 ? -5.964 -3.315 19.094 1.00 44.66 115 ILE A N 1
ATOM 889 C CA . ILE A 1 115 ? -6.749 -4.448 19.607 1.00 44.66 115 ILE A CA 1
ATOM 890 C C . ILE A 1 115 ? -6.144 -4.946 20.920 1.00 44.66 115 ILE A C 1
ATOM 892 O O . ILE A 1 115 ? -4.902 -5.103 20.959 1.00 44.66 115 ILE A O 1
#

Solvent-accessible surface area (backbone atoms only — not comparable to full-atom values): 6622 Å² total; per-residue (Å²): 139,80,80,82,86,78,75,63,72,67,60,59,54,58,50,50,53,67,76,61,50,69,73,50,53,64,56,50,55,51,54,48,49,49,46,53,50,35,65,56,47,49,59,50,41,59,76,35,52,68,59,45,52,53,52,51,49,52,57,25,69,70,42,94,41,72,70,54,22,54,51,46,49,51,41,59,50,43,41,60,61,44,89,82,40,58,92,52,97,43,74,65,33,52,53,50,38,32,53,33,48,53,50,39,51,52,53,53,53,53,61,64,66,77,109

Radius of gyration: 22.36 Å; Cα contacts (8 Å, |Δi|>4): 55; chains: 1; bounding box: 67×20×62 Å

Sequence (115 aa):
MSPPLSLPSAQIATLSWLLGGFGWLGSFVCMDLVGGAADALFPLILCDHDLYQRLGNELVERQPNSVLKTRMASALHSLTTSDDLSLSADRSNMRKFRKNLNRFLIDVRGFLRII

Organism: Artemisia annua (NCBI:txid356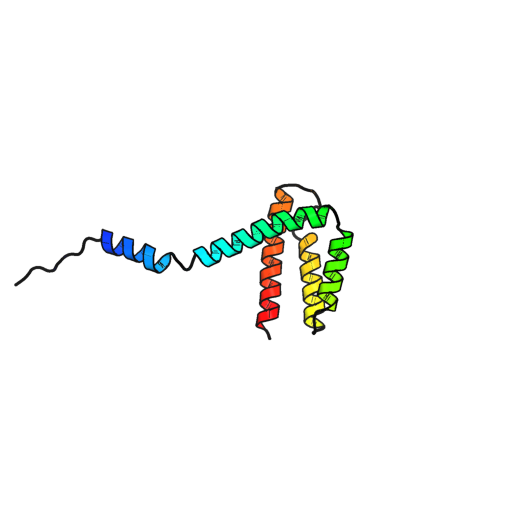08)

Mean predicted aligned error: 13.99 Å

Foldseek 3Di:
DDDDDPDPPVVVVVVCCVVVPPVVVVVVVVLVVLLVVLVVVLVVCLVCVVVLVVVLQVVLVPDPDPVVSVLSNVLSCCLQPPPVQDSDPDPVNSVVSSVSSVVSVVSVVVVVVVD

pLDDT: mean 71.47, std 13.74, range [40.84, 87.94]

Secondary structure (DSSP, 8-state):
-PPP----THHHHHHHHHHHSHHHHHHHHHHHHHHHHHHHHHHHHHH-HHHHHHHHHHHHHT-SSHHHHHHHHHHHHHHHHTTS--SS--HHHHHHHHHHHHHHHHHHHHHHTT-

InterPro domains:
  IPR044189 Exportin 4/7-like [PTHR12596] (31-107)